Protein AF-A0A8C6ZL36-F1 (afdb_monomer)

Mean predicted aligned error: 5.86 Å

Radius of gyration: 12.53 Å; Cα contacts (8 Å, |Δi|>4): 109; chains: 1; bounding box: 25×24×36 Å

Sequence (66 aa):
MNDWQRKSPLDWQGYVDKQVKVAAAEKHEYEGWVLTVDPVSANLLGIKIACRGSVPVLLYIIIIFN

Organism: Nothoprocta perdicaria (NCBI:txid30464)

Structure (mmCIF, N/CA/C/O backbone):
data_AF-A0A8C6ZL36-F1
#
_entry.id   AF-A0A8C6ZL36-F1
#
loop_
_atom_site.group_PDB
_atom_site.id
_atom_site.type_symbol
_atom_site.label_atom_id
_atom_site.label_alt_id
_atom_site.label_comp_id
_atom_site.label_asym_id
_atom_site.label_entity_id
_atom_site.label_seq_id
_atom_site.pdbx_PDB_ins_code
_atom_site.Cartn_x
_atom_site.Cartn_y
_atom_site.Cartn_z
_atom_site.occupancy
_atom_site.B_iso_or_equiv
_atom_site.auth_seq_id
_atom_site.auth_comp_id
_atom_site.auth_asym_id
_atom_site.auth_atom_id
_atom_site.pdbx_PDB_model_num
ATOM 1 N N . MET A 1 1 ? 17.443 -2.190 8.812 1.00 65.88 1 MET A N 1
ATOM 2 C CA . MET A 1 1 ? 16.070 -2.336 9.333 1.00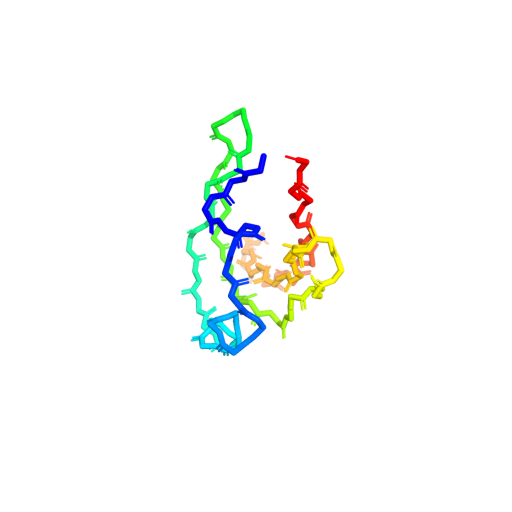 65.88 1 MET A CA 1
ATOM 3 C C . MET A 1 1 ? 15.504 -0.957 9.635 1.00 65.88 1 MET A C 1
ATOM 5 O O . MET A 1 1 ? 15.888 -0.348 10.627 1.00 65.88 1 MET A O 1
ATOM 9 N N . ASN A 1 2 ? 14.686 -0.434 8.724 1.00 78.94 2 ASN A N 1
ATOM 10 C CA . ASN A 1 2 ? 14.114 0.915 8.805 1.00 78.94 2 ASN A CA 1
ATOM 11 C C . ASN A 1 2 ? 12.842 0.942 9.669 1.00 78.94 2 ASN A C 1
ATOM 13 O O . ASN A 1 2 ? 12.225 -0.101 9.884 1.00 78.94 2 ASN A O 1
ATOM 17 N N . ASP A 1 3 ? 12.406 2.124 10.122 1.00 85.94 3 ASP A N 1
ATOM 18 C CA . ASP A 1 3 ? 11.185 2.283 10.935 1.00 85.94 3 ASP A CA 1
ATOM 19 C C . ASP A 1 3 ? 9.938 1.672 10.278 1.00 85.94 3 ASP A C 1
ATOM 21 O O . ASP A 1 3 ? 9.064 1.150 10.965 1.00 85.94 3 ASP A O 1
ATOM 25 N N . TRP A 1 4 ? 9.880 1.662 8.942 1.00 86.69 4 TRP A N 1
ATOM 26 C CA . TRP A 1 4 ? 8.824 0.988 8.188 1.00 86.69 4 TRP A CA 1
ATOM 27 C C . TRP A 1 4 ? 8.811 -0.532 8.398 1.00 86.69 4 TRP A C 1
ATOM 29 O O . TRP A 1 4 ? 7.751 -1.092 8.654 1.00 86.69 4 TRP A O 1
ATOM 39 N N . GLN A 1 5 ? 9.979 -1.186 8.354 1.00 84.88 5 GLN A N 1
ATOM 40 C CA . GLN A 1 5 ? 10.131 -2.635 8.560 1.00 84.88 5 GLN A CA 1
ATOM 41 C C . GLN A 1 5 ? 9.862 -3.059 10.017 1.00 84.88 5 GLN A C 1
ATOM 43 O O . GLN A 1 5 ? 9.703 -4.244 10.285 1.00 84.88 5 GLN A O 1
ATOM 48 N N . ARG A 1 6 ? 9.835 -2.110 10.966 1.00 88.25 6 ARG A N 1
ATOM 49 C CA . ARG A 1 6 ? 9.567 -2.366 12.395 1.00 88.25 6 ARG A CA 1
ATOM 50 C C . ARG A 1 6 ? 8.090 -2.224 12.777 1.00 88.25 6 ARG A C 1
ATOM 52 O O . ARG A 1 6 ? 7.739 -2.534 13.912 1.00 88.25 6 ARG A O 1
ATOM 59 N N . LYS A 1 7 ? 7.245 -1.724 11.872 1.00 89.31 7 LYS A N 1
ATOM 60 C CA . LYS A 1 7 ? 5.800 -1.588 12.094 1.00 89.31 7 LYS A CA 1
ATOM 61 C C . LYS A 1 7 ? 5.127 -2.956 12.167 1.00 89.31 7 LYS A C 1
ATOM 63 O O . LYS A 1 7 ? 5.573 -3.913 11.541 1.00 89.31 7 LYS A O 1
ATOM 68 N N . SER A 1 8 ? 4.037 -3.034 12.926 1.00 89.56 8 SER A N 1
ATOM 69 C CA . SER A 1 8 ? 3.237 -4.254 12.994 1.00 89.56 8 SER A CA 1
ATOM 70 C C . SER A 1 8 ? 2.355 -4.386 11.747 1.00 89.56 8 SER A C 1
ATOM 72 O O . SER A 1 8 ? 1.987 -3.374 11.147 1.00 89.56 8 SER A O 1
ATOM 74 N N . PRO A 1 9 ? 1.896 -5.599 11.396 1.00 86.88 9 PRO A N 1
ATOM 75 C CA . PRO A 1 9 ? 0.940 -5.788 10.303 1.00 86.88 9 PRO A CA 1
ATOM 76 C C . PRO A 1 9 ? -0.329 -4.926 10.422 1.00 86.88 9 PRO A C 1
ATOM 78 O O . PRO A 1 9 ? -0.826 -4.411 9.423 1.00 86.88 9 PRO A O 1
ATOM 81 N N . LEU A 1 10 ? -0.808 -4.699 11.650 1.00 89.25 10 LEU A N 1
ATOM 82 C CA . LEU A 1 10 ? -1.939 -3.810 11.947 1.00 89.25 10 LEU A CA 1
ATOM 83 C C . LEU A 1 10 ? -1.637 -2.337 11.633 1.00 89.25 10 LEU A C 1
ATOM 85 O O . LEU A 1 10 ? -2.506 -1.624 11.135 1.00 89.25 10 LEU A O 1
ATOM 89 N N . ASP A 1 11 ? -0.405 -1.885 11.882 1.00 90.56 11 ASP A N 1
ATOM 90 C CA . ASP A 1 11 ? 0.016 -0.527 11.534 1.00 90.56 11 ASP A CA 1
ATOM 91 C C . ASP A 1 11 ? 0.039 -0.348 10.012 1.00 90.56 11 ASP A C 1
ATOM 93 O O . ASP A 1 11 ? -0.435 0.669 9.510 1.00 90.56 11 ASP A O 1
ATOM 97 N N . TRP A 1 12 ? 0.553 -1.338 9.268 1.00 89.94 12 TRP A N 1
ATOM 98 C CA . TRP A 1 12 ? 0.573 -1.316 7.800 1.00 89.94 12 TRP A CA 1
ATOM 99 C C . TRP A 1 12 ? -0.826 -1.304 7.195 1.00 89.94 12 TRP A C 1
ATOM 101 O O . TRP A 1 12 ? -1.071 -0.568 6.239 1.00 89.94 12 TRP A O 1
ATOM 111 N N . GLN A 1 13 ? -1.760 -2.052 7.783 1.00 87.56 13 GLN A N 1
ATOM 112 C CA . GLN A 1 13 ? -3.154 -2.069 7.345 1.00 87.56 13 GLN A CA 1
ATOM 113 C C . GLN A 1 13 ? -3.794 -0.673 7.398 1.00 87.56 13 GLN A C 1
ATOM 115 O O . GLN A 1 13 ? -4.618 -0.339 6.552 1.00 87.56 13 GLN A O 1
ATOM 120 N N . GLY A 1 14 ? -3.353 0.187 8.321 1.00 89.75 14 GLY A N 1
ATOM 121 C CA . GLY A 1 14 ? -3.789 1.581 8.396 1.00 89.75 14 GLY A CA 1
ATOM 122 C C . GLY A 1 14 ? -3.387 2.456 7.200 1.00 89.75 14 GLY A C 1
ATOM 123 O O . GLY A 1 14 ? -3.922 3.561 7.073 1.00 89.75 14 GLY A O 1
ATOM 124 N N . TYR A 1 15 ? -2.471 1.997 6.340 1.00 88.19 15 TYR A N 1
ATOM 125 C CA . TYR A 1 15 ? -2.032 2.691 5.123 1.00 88.19 15 TYR A CA 1
ATOM 126 C C . TYR A 1 15 ? -2.654 2.126 3.843 1.00 88.19 15 TYR A C 1
ATOM 128 O O . TYR A 1 15 ? -2.576 2.791 2.813 1.00 88.19 15 TYR A O 1
ATOM 136 N N . VAL A 1 16 ? -3.260 0.936 3.896 1.00 89.19 16 VAL A N 1
ATOM 137 C CA . VAL A 1 16 ? -3.957 0.325 2.754 1.00 89.19 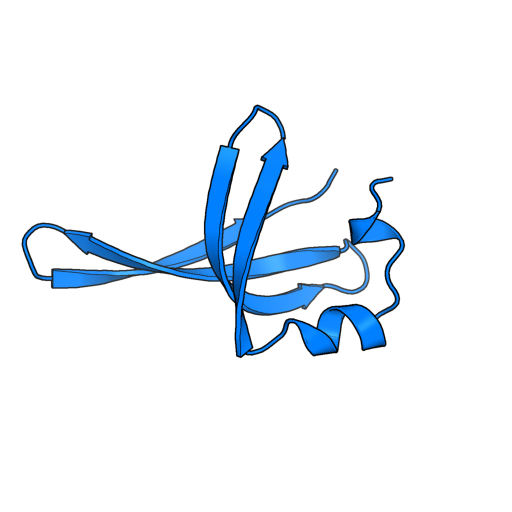16 VAL A CA 1
ATOM 138 C C . VAL A 1 16 ? -5.121 1.220 2.322 1.00 89.19 16 VAL A C 1
ATOM 140 O O . VAL A 1 16 ? -5.760 1.859 3.159 1.00 89.19 16 VAL A O 1
ATOM 143 N N . ASP A 1 17 ? -5.344 1.316 1.009 1.00 88.19 17 ASP A N 1
ATOM 144 C CA . ASP A 1 17 ? -6.340 2.197 0.383 1.00 88.19 17 ASP A CA 1
ATOM 145 C C . ASP A 1 17 ? -6.139 3.690 0.692 1.00 88.19 17 ASP A C 1
ATOM 147 O O . ASP A 1 17 ? -7.071 4.492 0.617 1.00 88.19 17 ASP A O 1
ATOM 151 N N . LYS A 1 18 ? -4.908 4.099 1.023 1.00 89.38 18 LYS A N 1
ATOM 152 C CA . LYS A 1 18 ? -4.536 5.510 1.172 1.00 89.38 18 LYS A CA 1
ATOM 153 C C . LYS A 1 18 ? -3.457 5.902 0.177 1.00 89.38 18 LYS A C 1
ATOM 155 O O . LYS A 1 18 ? -2.557 5.124 -0.145 1.00 89.38 18 LYS A O 1
ATOM 160 N N . GLN A 1 19 ? -3.533 7.148 -0.281 1.00 88.81 19 GLN A N 1
ATOM 161 C CA . GLN A 1 19 ? -2.455 7.774 -1.030 1.00 88.81 19 GLN A CA 1
ATOM 162 C C . GLN A 1 19 ? -1.337 8.162 -0.063 1.00 88.81 19 GLN A C 1
ATOM 164 O O . GLN A 1 19 ? -1.564 8.864 0.924 1.00 88.81 19 GLN A O 1
ATOM 169 N N . VAL A 1 20 ? -0.126 7.693 -0.344 1.00 87.38 20 VAL A N 1
ATOM 170 C CA . VAL A 1 20 ? 1.055 7.945 0.478 1.00 87.38 20 VAL A CA 1
ATOM 171 C C . VAL A 1 20 ? 2.213 8.409 -0.393 1.00 87.38 20 VAL A C 1
ATOM 173 O O . VAL A 1 20 ? 2.338 8.033 -1.562 1.00 87.38 20 VAL A O 1
ATOM 176 N N . LYS A 1 21 ? 3.089 9.213 0.208 1.00 86.88 21 LYS A N 1
ATOM 177 C CA . LYS A 1 21 ? 4.394 9.546 -0.351 1.00 86.88 21 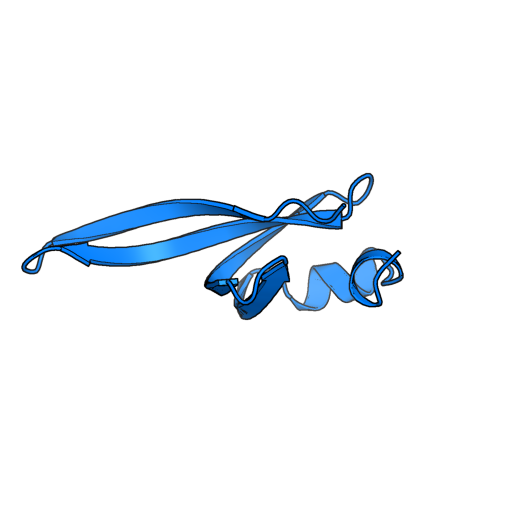LYS A CA 1
ATOM 178 C C . LYS A 1 21 ? 5.449 8.702 0.358 1.00 86.88 21 LYS A C 1
ATOM 180 O O . LYS A 1 21 ? 5.572 8.761 1.579 1.00 86.88 21 LYS A O 1
ATOM 185 N N . VAL A 1 22 ? 6.185 7.904 -0.403 1.00 83.25 22 VAL A N 1
ATOM 186 C CA . VAL A 1 22 ? 7.227 7.000 0.081 1.00 83.25 22 VAL A CA 1
ATOM 187 C C . VAL A 1 22 ? 8.580 7.534 -0.358 1.00 83.25 22 VAL A C 1
ATOM 189 O O . VAL A 1 22 ? 8.829 7.699 -1.551 1.00 83.25 22 VAL A O 1
ATOM 192 N N . ALA A 1 23 ? 9.463 7.773 0.605 1.00 81.50 23 ALA A N 1
ATOM 193 C CA . ALA A 1 23 ? 10.874 8.010 0.339 1.00 81.50 23 ALA A CA 1
ATOM 194 C C . ALA A 1 23 ? 11.604 6.659 0.349 1.00 81.50 23 ALA A C 1
ATOM 196 O O . ALA A 1 23 ? 11.653 5.981 1.375 1.00 81.50 23 ALA A O 1
ATOM 197 N N . ALA A 1 24 ? 12.124 6.257 -0.805 1.00 75.12 24 ALA A N 1
ATOM 198 C CA . ALA A 1 24 ? 12.956 5.074 -0.966 1.00 75.12 24 ALA A CA 1
ATOM 199 C C . ALA A 1 24 ? 14.448 5.445 -0.912 1.00 75.12 24 ALA A C 1
ATOM 201 O O . ALA A 1 24 ? 14.825 6.618 -0.818 1.00 75.12 24 ALA A O 1
ATOM 202 N N . ALA A 1 25 ? 15.306 4.424 -0.973 1.00 69.94 25 ALA A N 1
ATOM 203 C CA . ALA A 1 25 ? 16.749 4.609 -1.058 1.00 69.94 25 ALA A CA 1
ATOM 204 C C . ALA A 1 25 ? 17.140 5.508 -2.252 1.00 69.94 25 ALA A C 1
ATOM 206 O O . ALA A 1 25 ? 16.392 5.661 -3.217 1.00 69.94 25 ALA A O 1
ATOM 207 N N . GLU A 1 26 ? 18.317 6.131 -2.157 1.00 70.62 26 GLU A N 1
ATOM 208 C CA . GLU A 1 26 ? 18.902 6.957 -3.229 1.00 70.62 26 GLU A CA 1
ATOM 209 C C . GLU A 1 26 ? 18.076 8.203 -3.615 1.00 70.62 26 GLU A C 1
ATOM 211 O O . GLU A 1 26 ? 18.136 8.684 -4.741 1.00 70.62 26 GLU A O 1
ATOM 216 N N . LYS A 1 27 ? 17.342 8.783 -2.649 1.00 70.38 27 LYS A N 1
ATOM 217 C CA . LYS A 1 27 ? 16.510 9.998 -2.813 1.00 70.38 27 LYS A CA 1
ATOM 218 C C . LYS A 1 27 ? 15.360 9.844 -3.813 1.00 70.38 27 LYS A C 1
ATOM 220 O O . LYS A 1 27 ? 14.818 10.843 -4.288 1.00 70.38 27 LYS A O 1
ATOM 225 N N . HIS A 1 28 ? 14.957 8.614 -4.112 1.00 76.38 28 HIS A N 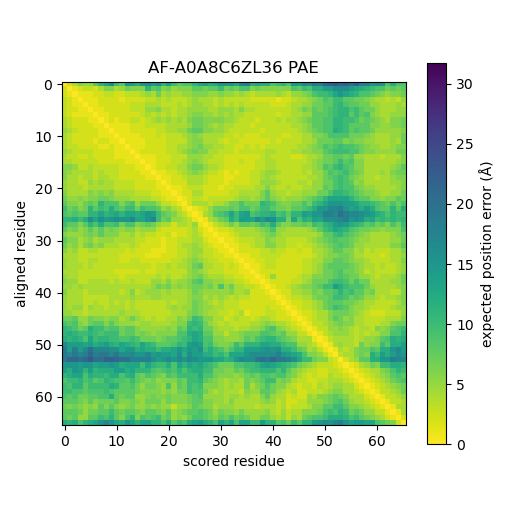1
ATOM 226 C CA . HIS A 1 28 ? 13.763 8.385 -4.906 1.00 76.38 28 HIS A CA 1
ATOM 227 C C . HIS A 1 28 ? 12.515 8.595 -4.053 1.00 76.38 28 HIS A C 1
ATOM 229 O O . HIS A 1 28 ? 12.314 7.932 -3.040 1.00 76.38 28 HIS A O 1
ATOM 235 N N . GLU A 1 29 ? 11.657 9.511 -4.484 1.00 81.25 29 GLU A N 1
ATOM 236 C CA . GLU A 1 29 ? 10.344 9.712 -3.889 1.00 81.25 29 GLU A CA 1
ATOM 237 C C . GLU A 1 29 ? 9.268 9.172 -4.830 1.00 81.25 29 GLU A C 1
ATOM 239 O O . GLU A 1 29 ? 9.203 9.526 -6.010 1.00 81.25 29 GLU A O 1
ATOM 244 N N . TYR A 1 30 ? 8.404 8.324 -4.289 1.00 81.62 30 TYR A N 1
ATOM 245 C CA . TYR A 1 30 ? 7.265 7.756 -4.990 1.00 81.62 30 TYR A CA 1
ATOM 246 C C . TYR A 1 30 ? 5.986 8.245 -4.331 1.00 81.62 30 TYR A C 1
ATOM 248 O O . TYR A 1 30 ? 5.860 8.221 -3.113 1.00 81.62 30 TYR A O 1
ATOM 256 N N . GLU A 1 31 ? 5.019 8.667 -5.132 1.00 85.81 31 GLU A N 1
ATOM 257 C CA . GLU A 1 31 ? 3.673 8.970 -4.656 1.00 85.81 31 GLU A CA 1
ATOM 258 C C . GLU A 1 31 ? 2.696 8.025 -5.348 1.00 85.81 31 GLU A C 1
ATOM 260 O O . GLU A 1 31 ? 2.755 7.854 -6.573 1.00 85.81 31 GLU A O 1
ATOM 265 N N . GLY A 1 32 ? 1.830 7.388 -4.563 1.00 87.31 32 GLY A N 1
ATOM 266 C CA . GLY A 1 32 ? 0.866 6.421 -5.069 1.00 87.31 32 GLY A CA 1
ATOM 267 C C . GLY A 1 32 ? -0.080 5.901 -3.993 1.00 87.31 32 GLY A C 1
ATOM 268 O O . GLY A 1 32 ? 0.050 6.217 -2.812 1.00 87.31 32 GLY A O 1
ATOM 269 N N . TRP A 1 33 ? -1.046 5.102 -4.426 1.00 89.19 33 TRP A N 1
ATOM 270 C CA . TRP A 1 33 ? -2.007 4.422 -3.563 1.00 89.19 33 TRP A CA 1
ATOM 271 C C . TRP A 1 33 ? -1.439 3.093 -3.089 1.00 89.19 33 TRP A C 1
ATOM 273 O O . TRP A 1 33 ? -0.947 2.317 -3.909 1.00 89.19 33 TRP A O 1
ATOM 283 N N . VAL A 1 34 ? -1.510 2.820 -1.786 1.00 90.06 34 VAL A N 1
ATOM 284 C CA . VAL A 1 34 ? -1.085 1.530 -1.226 1.00 90.06 34 VAL A CA 1
ATOM 285 C C . VAL A 1 34 ? -2.179 0.498 -1.448 1.00 90.06 34 VAL A C 1
ATOM 287 O O . VAL A 1 34 ? -3.296 0.667 -0.968 1.00 90.06 34 VAL A O 1
ATOM 290 N N . LEU A 1 35 ? -1.840 -0.590 -2.136 1.00 89.31 35 LEU A N 1
ATOM 291 C CA . LEU A 1 35 ? -2.751 -1.712 -2.348 1.00 89.31 35 LEU A CA 1
ATOM 292 C C . LEU A 1 35 ? -2.588 -2.768 -1.256 1.00 89.31 35 LEU A C 1
ATOM 294 O O . LEU A 1 35 ? -3.557 -3.292 -0.725 1.00 89.31 35 LEU A O 1
ATOM 298 N N . THR A 1 36 ? -1.339 -3.107 -0.947 1.00 88.44 36 THR A N 1
ATOM 299 C CA . THR A 1 36 ? -1.007 -4.113 0.058 1.00 88.44 36 THR A CA 1
ATOM 300 C C . THR A 1 36 ? 0.450 -3.977 0.490 1.00 88.44 36 THR A C 1
ATOM 302 O O . THR A 1 36 ? 1.274 -3.376 -0.207 1.00 88.44 36 THR A O 1
ATOM 305 N N . VAL A 1 37 ? 0.760 -4.541 1.653 1.00 89.56 37 VAL A N 1
ATOM 306 C CA . VAL A 1 37 ? 2.110 -4.628 2.205 1.00 89.56 37 VAL A CA 1
ATOM 307 C C . VAL A 1 37 ? 2.386 -6.092 2.523 1.00 89.56 37 VAL A C 1
ATOM 309 O O . VAL A 1 37 ? 1.602 -6.732 3.222 1.00 89.56 37 VAL A O 1
ATOM 312 N N . ASP A 1 38 ? 3.488 -6.626 2.004 1.00 88.38 38 ASP A N 1
ATOM 313 C CA . ASP A 1 38 ? 3.927 -7.986 2.308 1.00 88.38 38 ASP A CA 1
ATOM 314 C C . ASP A 1 38 ? 4.472 -8.047 3.746 1.00 88.38 38 ASP A C 1
ATOM 316 O O . ASP A 1 38 ? 5.448 -7.356 4.044 1.00 88.38 38 ASP A O 1
ATOM 320 N N . PRO A 1 39 ? 3.894 -8.854 4.653 1.00 84.31 39 PRO A N 1
ATOM 321 C CA . PRO A 1 39 ? 4.288 -8.853 6.058 1.00 84.31 39 PRO A CA 1
ATOM 322 C C . PRO A 1 39 ? 5.635 -9.535 6.325 1.00 84.31 39 PRO A C 1
ATOM 324 O O . PRO A 1 39 ? 6.194 -9.361 7.405 1.00 84.31 39 PRO A O 1
ATOM 327 N N . VAL A 1 40 ? 6.154 -10.316 5.371 1.00 84.94 40 VAL A N 1
ATOM 328 C CA . VAL A 1 40 ? 7.439 -11.016 5.508 1.00 84.94 40 VAL A CA 1
ATOM 329 C C . VAL A 1 40 ? 8.600 -10.079 5.179 1.00 84.94 40 VAL A C 1
ATOM 331 O O . VAL A 1 40 ? 9.591 -10.037 5.903 1.00 84.94 40 VAL A O 1
ATOM 334 N N . SER A 1 41 ? 8.462 -9.301 4.106 1.00 82.38 41 SER A N 1
ATOM 335 C CA . SER A 1 41 ? 9.530 -8.463 3.547 1.00 82.38 41 SER A CA 1
ATOM 336 C C . SER A 1 41 ? 9.312 -6.963 3.783 1.00 82.38 41 SER A C 1
ATOM 338 O O . SER A 1 41 ? 10.181 -6.158 3.462 1.00 82.38 41 SER A O 1
ATOM 340 N N . ALA A 1 42 ? 8.144 -6.571 4.304 1.00 85.56 42 ALA A N 1
ATOM 341 C CA . ALA A 1 42 ? 7.652 -5.191 4.373 1.00 85.56 42 ALA A CA 1
ATOM 342 C C . ALA A 1 42 ? 7.594 -4.479 3.006 1.00 85.56 42 ALA A C 1
ATOM 344 O O . ALA A 1 42 ? 7.566 -3.245 2.944 1.00 85.56 42 ALA A O 1
ATOM 345 N N . ASN A 1 43 ? 7.572 -5.242 1.907 1.00 86.62 43 ASN A N 1
ATOM 346 C CA . ASN A 1 43 ? 7.494 -4.695 0.556 1.00 86.62 43 ASN A CA 1
ATOM 347 C C . ASN A 1 43 ? 6.127 -4.060 0.328 1.00 86.62 43 ASN A C 1
ATOM 349 O O . ASN A 1 43 ? 5.095 -4.647 0.653 1.00 86.62 43 ASN A O 1
ATOM 353 N N . LEU A 1 44 ? 6.127 -2.871 -0.268 1.00 86.75 44 LEU A N 1
ATOM 354 C CA . LEU A 1 44 ? 4.909 -2.119 -0.539 1.00 86.75 44 LEU A CA 1
ATOM 355 C C . LEU A 1 44 ? 4.531 -2.288 -2.005 1.00 86.75 44 LEU A C 1
ATOM 357 O O . LEU A 1 44 ? 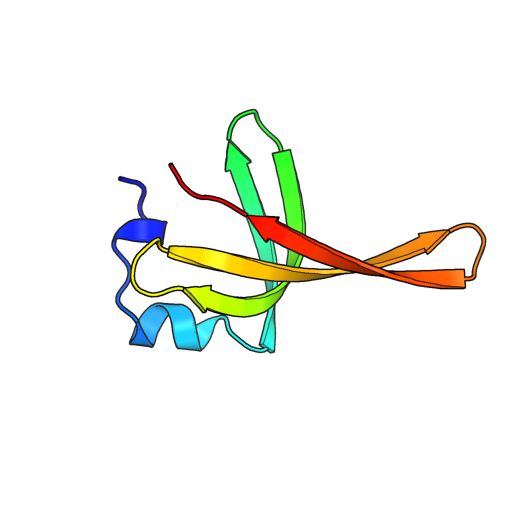5.324 -1.985 -2.899 1.00 86.75 44 LEU A O 1
ATOM 361 N N . LEU A 1 45 ? 3.306 -2.750 -2.240 1.00 86.19 45 LEU A N 1
ATOM 362 C CA . LEU A 1 45 ? 2.719 -2.829 -3.567 1.00 86.19 45 LEU A CA 1
ATOM 363 C C . LEU A 1 45 ? 1.719 -1.685 -3.715 1.00 86.19 45 LEU A C 1
ATOM 365 O O . LEU A 1 45 ? 0.746 -1.587 -2.963 1.00 86.19 45 LEU A O 1
ATOM 369 N N . GLY A 1 46 ? 1.992 -0.792 -4.661 1.00 85.50 46 GLY A N 1
ATOM 370 C CA . GLY A 1 46 ? 1.210 0.417 -4.859 1.00 85.50 46 GLY A CA 1
ATOM 371 C C . GLY A 1 46 ? 0.878 0.684 -6.317 1.00 85.50 46 GLY A C 1
ATOM 372 O O . GLY A 1 46 ? 1.501 0.148 -7.236 1.00 85.50 46 GLY A O 1
ATOM 373 N N . ILE A 1 47 ? -0.120 1.534 -6.524 1.00 84.12 47 ILE A N 1
ATOM 374 C CA . ILE A 1 47 ? -0.548 1.992 -7.841 1.00 84.12 47 ILE A CA 1
ATOM 375 C C . ILE A 1 47 ? -0.272 3.485 -7.951 1.00 84.12 47 ILE A C 1
ATOM 377 O O . ILE A 1 47 ? -0.725 4.284 -7.129 1.00 84.12 47 ILE A O 1
ATOM 381 N N . LYS A 1 48 ? 0.438 3.873 -9.008 1.00 82.31 48 LYS A N 1
ATOM 382 C CA . LYS A 1 48 ? 0.589 5.268 -9.405 1.00 82.31 48 LYS A CA 1
ATOM 383 C C . LYS A 1 48 ? -0.198 5.514 -10.679 1.00 82.31 48 LYS A C 1
ATOM 385 O O . LYS A 1 48 ? -0.017 4.821 -11.678 1.00 82.31 48 LYS A O 1
ATOM 390 N N . ILE A 1 49 ? -1.038 6.539 -10.649 1.00 76.25 49 ILE A N 1
ATOM 391 C CA . ILE A 1 49 ? -1.719 7.036 -11.840 1.00 76.25 49 ILE A CA 1
ATOM 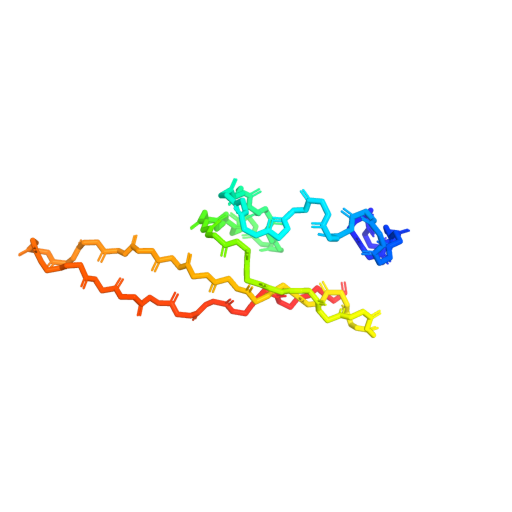392 C C . ILE A 1 49 ? -0.812 8.101 -12.456 1.00 76.25 49 ILE A C 1
ATOM 394 O O . ILE A 1 49 ? -0.472 9.088 -11.805 1.00 76.25 49 ILE A O 1
ATOM 398 N N . ALA A 1 50 ? -0.383 7.889 -13.697 1.00 76.44 50 ALA A N 1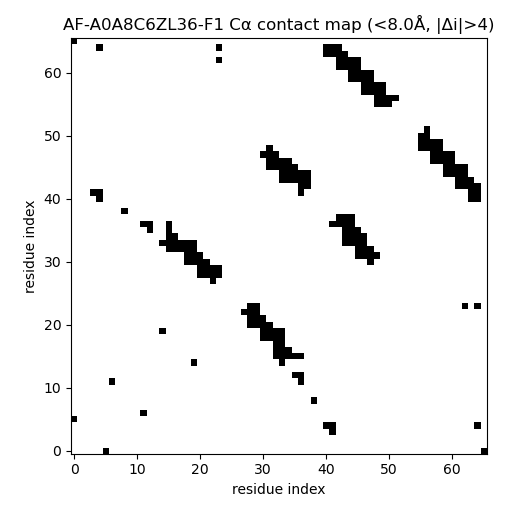
ATOM 399 C CA . ALA A 1 50 ? 0.428 8.842 -14.445 1.00 76.44 50 ALA A CA 1
ATOM 400 C C . ALA A 1 50 ? -0.311 9.268 -15.716 1.00 76.44 50 ALA A C 1
ATOM 402 O O . ALA A 1 50 ? -0.771 8.424 -16.478 1.00 76.44 50 ALA A O 1
ATOM 403 N N . CYS A 1 51 ? -0.406 10.571 -15.977 1.00 64.56 51 CYS A N 1
ATOM 404 C CA . CYS A 1 51 ? -0.987 11.076 -17.220 1.00 64.56 51 CYS A CA 1
ATOM 405 C C . CYS A 1 51 ? 0.105 11.227 -18.281 1.00 64.56 51 CYS A C 1
ATOM 407 O O . CYS A 1 51 ? 0.988 12.076 -18.148 1.00 64.56 51 CYS A O 1
ATOM 409 N N . ARG A 1 52 ? 0.039 10.437 -19.358 1.00 69.56 52 ARG A N 1
ATOM 410 C CA . ARG A 1 52 ? 0.933 10.587 -20.515 1.00 69.56 52 ARG A CA 1
ATOM 411 C C . ARG A 1 52 ? 0.168 11.256 -21.651 1.00 69.56 52 ARG A C 1
ATOM 413 O O . ARG A 1 52 ? -0.589 10.594 -22.341 1.00 69.56 52 ARG A O 1
ATOM 420 N N . GLY A 1 53 ? 0.332 12.567 -21.829 1.00 73.38 53 GLY A N 1
ATOM 421 C CA . GLY A 1 53 ? -0.343 13.295 -22.916 1.00 73.38 53 GLY A CA 1
ATOM 422 C C . GLY A 1 53 ? -1.872 13.138 -22.899 1.00 73.38 53 GLY A C 1
ATOM 423 O O . GLY A 1 53 ? -2.469 12.930 -23.947 1.00 73.38 53 GLY A O 1
ATOM 424 N N . SER A 1 54 ? -2.474 13.194 -21.704 1.00 71.19 54 SER A N 1
ATOM 425 C CA . SER A 1 54 ? -3.922 13.080 -21.431 1.00 71.19 54 SER A CA 1
ATOM 426 C C . SER A 1 54 ? -4.532 11.673 -21.367 1.00 71.19 54 SER A C 1
ATOM 428 O O . SER A 1 54 ? -5.712 11.565 -21.044 1.00 71.19 54 SER A O 1
ATOM 430 N N .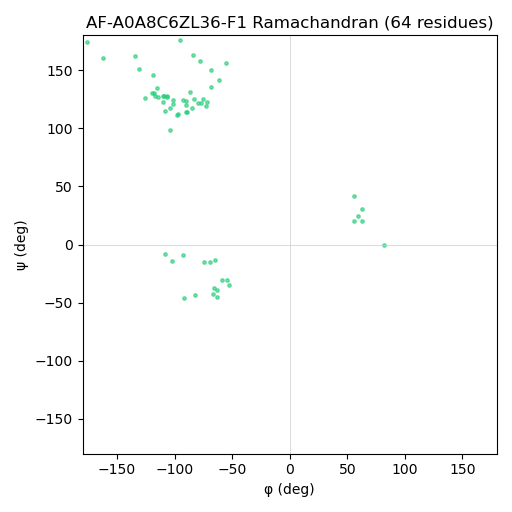 VAL A 1 55 ? -3.765 10.594 -21.568 1.00 76.38 55 VAL A N 1
ATOM 431 C CA . VAL A 1 55 ? -4.219 9.238 -21.197 1.00 76.38 55 VAL A CA 1
ATOM 432 C C . VAL A 1 55 ? -3.751 8.875 -19.781 1.00 76.38 55 VAL A C 1
ATOM 434 O O . VAL A 1 55 ? -2.543 8.946 -19.515 1.00 76.38 55 VAL A O 1
ATOM 437 N N . PRO A 1 56 ? -4.664 8.493 -18.863 1.00 75.69 56 PRO A N 1
ATOM 438 C CA . PRO A 1 56 ? -4.284 7.960 -17.564 1.00 75.69 56 PRO A CA 1
ATOM 439 C C . PRO A 1 56 ? -3.704 6.556 -17.748 1.00 75.69 56 PRO A C 1
ATOM 441 O O . PRO A 1 56 ? -4.343 5.663 -18.300 1.00 75.69 56 PRO A O 1
ATOM 444 N N . VAL A 1 57 ? -2.476 6.364 -17.285 1.00 79.19 57 VAL A N 1
ATOM 445 C CA . VAL A 1 57 ? -1.784 5.077 -17.272 1.00 79.19 57 VAL A CA 1
ATOM 446 C C . VAL A 1 57 ? -1.680 4.616 -15.825 1.00 79.19 57 VAL A C 1
ATOM 448 O O . VAL A 1 57 ? -1.207 5.357 -14.960 1.00 79.19 57 VAL A O 1
ATOM 451 N N . LEU A 1 58 ? -2.121 3.385 -15.570 1.00 79.00 58 LEU A N 1
ATOM 452 C CA . LEU A 1 58 ? -1.932 2.710 -14.292 1.00 79.00 58 LEU A CA 1
ATOM 453 C C . LEU A 1 58 ? -0.556 2.046 -14.285 1.00 79.00 58 LEU A C 1
ATOM 455 O O . LEU A 1 58 ? -0.284 1.160 -15.095 1.00 79.00 58 LEU A O 1
ATOM 459 N N . LEU A 1 59 ? 0.310 2.481 -13.374 1.00 79.12 59 LEU A N 1
ATOM 460 C CA . LEU A 1 59 ? 1.585 1.831 -13.098 1.00 79.12 59 LEU A CA 1
ATOM 461 C C . LEU A 1 59 ? 1.504 1.093 -11.765 1.00 79.12 59 LEU A C 1
ATOM 463 O O . LEU A 1 59 ? 1.195 1.698 -10.739 1.00 79.12 59 LEU A O 1
ATOM 467 N N . TYR A 1 60 ? 1.856 -0.188 -11.783 1.00 80.69 60 TYR A N 1
ATOM 468 C CA . TYR A 1 60 ? 2.135 -0.950 -10.572 1.00 80.69 60 TYR A CA 1
ATOM 469 C C . TYR A 1 60 ? 3.579 -0.691 -10.154 1.00 80.69 60 TYR A C 1
ATOM 471 O O . TYR A 1 60 ? 4.502 -0.869 -10.949 1.00 80.69 60 TYR A O 1
ATOM 4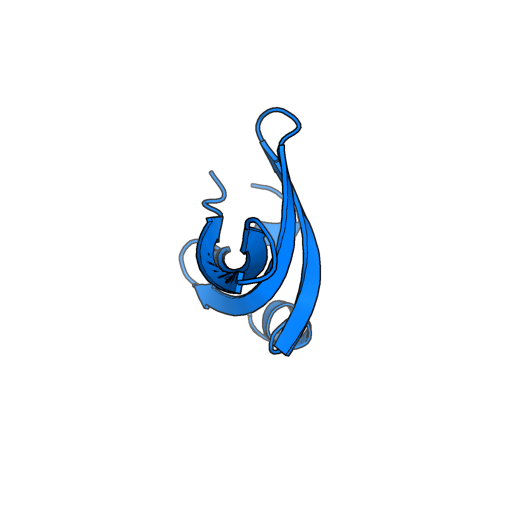79 N N . ILE A 1 61 ? 3.769 -0.249 -8.915 1.00 78.62 61 ILE A N 1
ATOM 480 C CA . ILE A 1 61 ? 5.081 0.015 -8.333 1.00 78.62 61 ILE A CA 1
ATOM 481 C C . ILE A 1 61 ? 5.258 -0.935 -7.156 1.00 78.62 61 ILE A C 1
ATOM 483 O O . ILE A 1 61 ? 4.405 -1.010 -6.272 1.00 78.62 61 ILE A O 1
ATOM 487 N N . ILE A 1 62 ? 6.379 -1.651 -7.153 1.00 80.19 62 ILE A N 1
ATOM 488 C CA . ILE A 1 62 ? 6.815 -2.465 -6.022 1.00 80.19 62 ILE A CA 1
ATOM 489 C C . ILE A 1 62 ? 8.007 -1.746 -5.407 1.00 80.19 62 ILE A C 1
ATOM 491 O O . ILE A 1 62 ? 9.042 -1.589 -6.055 1.00 80.19 62 ILE A O 1
ATOM 495 N N . ILE A 1 63 ? 7.849 -1.284 -4.170 1.00 78.12 63 ILE A N 1
ATOM 496 C CA . ILE A 1 63 ? 8.932 -0.664 -3.410 1.00 78.12 63 ILE A CA 1
ATOM 497 C C . ILE A 1 63 ? 9.516 -1.739 -2.503 1.00 78.12 63 ILE A C 1
ATOM 499 O O . ILE A 1 63 ? 8.850 -2.222 -1.584 1.00 78.12 63 ILE A O 1
ATOM 503 N N . ILE A 1 64 ? 10.755 -2.121 -2.809 1.00 75.50 64 ILE A N 1
ATOM 504 C CA . ILE A 1 64 ? 11.503 -3.124 -2.057 1.00 75.50 64 ILE A CA 1
ATOM 505 C C . ILE A 1 64 ? 12.289 -2.412 -0.960 1.00 75.50 64 ILE A C 1
ATOM 507 O O . ILE A 1 64 ? 13.090 -1.521 -1.248 1.00 75.50 64 ILE A O 1
ATOM 511 N N . PHE A 1 65 ? 12.068 -2.809 0.290 1.00 70.75 65 PHE A N 1
ATOM 512 C CA . PHE A 1 65 ? 12.830 -2.307 1.430 1.00 70.75 65 PHE A CA 1
ATOM 513 C C . PHE A 1 65 ? 13.928 -3.326 1.769 1.00 70.75 65 PHE A C 1
ATOM 515 O O . PHE A 1 65 ? 13.617 -4.437 2.190 1.00 70.75 65 PHE A O 1
ATOM 522 N N . ASN A 1 66 ? 15.199 -2.962 1.544 1.00 60.75 66 ASN A N 1
ATOM 523 C CA . ASN A 1 66 ? 16.372 -3.748 1.958 1.00 60.75 66 ASN A CA 1
ATOM 524 C C . ASN A 1 66 ? 16.700 -3.467 3.434 1.00 60.75 66 ASN A C 1
ATOM 526 O O . ASN A 1 66 ? 16.823 -2.272 3.796 1.00 60.75 66 ASN A O 1
#

InterPro domains:
  IPR009422 Gem-associated protein 6 [PTHR14710] (1-53)
  IPR046857 Gem-associated protein 6, Sm-like domain [PF06372] (1-49)

Solvent-accessible surface area (backbone atoms only — not comparable to full-atom values): 4060 Å² total; per-residue (Å²): 128,53,78,75,68,72,52,51,71,70,60,53,57,74,44,43,84,31,78,46,77,45,79,49,78,94,82,40,72,46,66,32,33,28,70,47,66,42,84,89,61,52,27,37,36,27,42,28,82,43,72,61,94,84,45,81,40,85,40,83,44,74,50,79,61,121

Secondary structure (DSSP, 8-state):
--TTTTS-HHHHHTTTTSEEEEE-GGG-EEEEEEEEE-TTT-PEEEEEEEEETTEEEEEEEEE---

pLDDT: mean 82.02, std 7.24, range [60.75, 90.56]

Nearest PDB structures (foldseek):
  1y96-assembly1_A  TM=8.447E-01  e=1.590E-05  Homo sapiens
  1y96-assembly2_D  TM=8.579E-01  e=7.620E-02  Homo sapiens
  8q9t-assembly1_A  TM=6.823E-01  e=1.708E+00  Saccharomyces cerevisiae
  6xyj-assembly1_BBB  TM=6.202E-01  e=2.050E+00  Pseudomonas paraeruginosa PA7
  3sd4-assembly1_A  TM=5.202E-01  e=1.114E+00  Homo sapiens

Foldseek 3Di:
DDPLLVDDQVRQVVQAQHWDWDQAPPRDIDTFHFHDADNVQRKTWTWDFDADPNDTDTDIDIGGDD